Protein AF-A0A5R8UIB0-F1 (afdb_monomer)

Structure (mmCIF, N/CA/C/O backbone):
data_AF-A0A5R8UIB0-F1
#
_entry.id   AF-A0A5R8UIB0-F1
#
loop_
_atom_site.group_PDB
_atom_site.id
_atom_site.type_symbol
_atom_site.label_atom_id
_atom_site.label_alt_id
_atom_site.label_comp_id
_atom_site.label_asym_id
_atom_site.label_entity_id
_atom_site.label_seq_id
_atom_site.pdbx_PDB_ins_code
_atom_site.Cartn_x
_atom_site.Cartn_y
_atom_site.Cartn_z
_atom_site.occupancy
_atom_site.B_iso_or_equiv
_atom_site.auth_seq_id
_atom_site.auth_comp_id
_atom_site.auth_asym_id
_atom_site.auth_atom_id
_atom_site.pdbx_PDB_model_num
ATOM 1 N N . ARG A 1 1 ? -17.100 -10.026 19.799 1.00 39.53 1 ARG A N 1
ATOM 2 C CA . ARG A 1 1 ? -16.360 -10.975 18.914 1.00 39.53 1 ARG A CA 1
ATOM 3 C C . ARG A 1 1 ? -14.879 -10.598 18.977 1.00 39.53 1 ARG A C 1
ATOM 5 O O . ARG A 1 1 ? -14.611 -9.408 18.915 1.00 39.53 1 ARG A O 1
ATOM 12 N N . GLU A 1 2 ? -13.941 -11.542 19.150 1.00 44.03 2 GLU A N 1
ATOM 13 C CA . GLU A 1 2 ? -12.497 -11.235 19.036 1.00 44.03 2 GLU A CA 1
ATOM 14 C C . GLU A 1 2 ? -12.239 -10.589 17.665 1.00 44.03 2 GLU A C 1
ATOM 16 O O . GLU A 1 2 ? -12.715 -11.098 16.647 1.00 44.03 2 GLU A O 1
ATOM 21 N N . GLY A 1 3 ? -11.572 -9.433 17.646 1.00 47.44 3 GLY A N 1
ATOM 22 C CA . GLY A 1 3 ? -11.251 -8.718 16.411 1.00 47.44 3 GLY A CA 1
ATOM 23 C C . GLY A 1 3 ? -10.388 -9.557 15.466 1.00 47.44 3 GLY A C 1
ATOM 24 O O . GLY A 1 3 ? -9.862 -10.609 15.840 1.00 47.44 3 GLY A O 1
ATOM 25 N N . MET A 1 4 ? -10.234 -9.117 14.214 1.00 54.75 4 MET A N 1
ATOM 26 C CA . MET A 1 4 ? -9.302 -9.792 13.310 1.00 54.75 4 MET A CA 1
ATOM 27 C C . MET A 1 4 ? -7.887 -9.693 13.884 1.00 54.75 4 MET A C 1
ATOM 29 O O . MET A 1 4 ? -7.293 -8.616 13.927 1.00 54.75 4 MET A O 1
ATOM 33 N N . LYS A 1 5 ? -7.336 -10.836 14.295 1.00 61.78 5 LYS A N 1
ATOM 34 C CA . LYS A 1 5 ? -5.913 -10.956 14.616 1.00 61.78 5 LYS A CA 1
ATOM 35 C C . LYS A 1 5 ? -5.121 -10.528 13.385 1.00 61.78 5 LYS A C 1
ATOM 37 O O . LYS A 1 5 ? -5.501 -10.893 12.273 1.00 61.78 5 LYS A O 1
ATOM 42 N N . GLY A 1 6 ? -4.023 -9.790 13.555 1.00 59.84 6 GLY A N 1
ATOM 43 C CA . GLY A 1 6 ? -3.231 -9.274 12.425 1.00 59.84 6 GLY A CA 1
ATOM 44 C C . GLY A 1 6 ? -2.807 -10.356 11.416 1.00 59.84 6 GLY A C 1
ATOM 45 O O . GLY A 1 6 ? -2.711 -10.089 10.224 1.00 59.84 6 GLY A O 1
ATOM 46 N N . TRP A 1 7 ? -2.657 -11.611 11.857 1.00 61.91 7 TRP A N 1
ATOM 47 C CA . TRP A 1 7 ? -2.380 -12.758 10.982 1.00 61.91 7 TRP A CA 1
ATOM 48 C C . TRP A 1 7 ? -3.527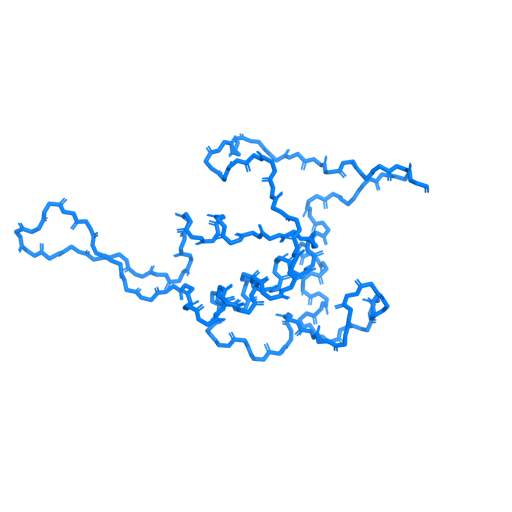 -13.124 10.019 1.00 61.91 7 TRP A C 1
ATOM 50 O O . TRP A 1 7 ? -3.285 -13.620 8.916 1.00 61.91 7 TRP A O 1
ATOM 60 N N . ASN A 1 8 ? -4.776 -12.827 10.383 1.00 79.75 8 ASN A N 1
ATOM 61 C CA . ASN A 1 8 ? -5.937 -13.062 9.524 1.00 79.75 8 ASN A CA 1
ATOM 62 C C . ASN A 1 8 ? -5.903 -12.170 8.275 1.00 79.75 8 ASN A C 1
ATOM 64 O O . ASN A 1 8 ? -6.465 -12.555 7.251 1.00 79.75 8 ASN A O 1
ATOM 68 N N . LEU A 1 9 ? -5.215 -11.020 8.332 1.00 85.00 9 LEU A N 1
ATOM 69 C CA . LEU A 1 9 ? -5.046 -10.128 7.185 1.00 85.00 9 LEU A CA 1
ATOM 70 C C . LEU A 1 9 ? -4.304 -10.841 6.052 1.00 85.00 9 LEU A C 1
ATOM 72 O O . LEU A 1 9 ? -4.821 -10.946 4.943 1.00 85.00 9 LEU A O 1
ATOM 76 N N . PHE A 1 10 ? -3.129 -11.404 6.346 1.00 87.88 10 PHE A N 1
ATOM 77 C CA . PHE A 1 10 ? -2.321 -12.101 5.346 1.00 87.88 10 PHE A CA 1
ATOM 78 C C . PHE A 1 10 ? -3.045 -13.321 4.781 1.00 87.88 10 PHE A C 1
ATOM 80 O O . PHE A 1 10 ? -3.016 -13.552 3.572 1.00 87.88 10 PHE A O 1
ATOM 87 N N . GLN A 1 11 ? -3.735 -14.087 5.630 1.00 88.88 11 GLN A N 1
ATOM 88 C CA . GLN A 1 11 ? -4.545 -15.215 5.170 1.00 88.88 11 GLN A CA 1
ATOM 89 C C . GLN A 1 11 ? -5.662 -14.760 4.225 1.00 88.88 11 GLN A C 1
ATOM 91 O O . GLN A 1 11 ? -5.868 -15.377 3.177 1.00 88.88 11 GLN A O 1
ATOM 96 N N . LEU A 1 12 ? -6.358 -13.672 4.561 1.00 87.19 12 LEU A N 1
ATOM 97 C CA . LEU A 1 12 ? -7.432 -13.126 3.740 1.00 87.19 12 LEU A CA 1
ATOM 98 C C . LEU A 1 12 ? -6.906 -12.580 2.406 1.00 87.19 12 LEU A C 1
ATOM 100 O O . LEU A 1 12 ? -7.470 -12.924 1.370 1.00 87.19 12 LEU A O 1
ATOM 104 N N . MET A 1 13 ? -5.789 -11.846 2.400 1.00 91.44 13 MET A N 1
ATOM 105 C CA . MET A 1 13 ? -5.118 -11.393 1.171 1.00 91.44 13 MET A CA 1
ATOM 106 C C . MET A 1 13 ? -4.797 -12.565 0.236 1.00 91.44 13 MET A C 1
ATOM 108 O O . MET A 1 13 ? -5.141 -12.532 -0.942 1.00 91.44 13 MET A O 1
ATOM 112 N N . HIS A 1 14 ? -4.221 -13.650 0.763 1.00 91.75 14 HIS A N 1
ATOM 113 C CA . HIS A 1 14 ? -3.905 -14.836 -0.037 1.00 91.75 14 HIS A CA 1
ATOM 114 C C . HIS A 1 14 ? -5.153 -15.550 -0.569 1.00 91.75 14 HIS A C 1
ATOM 116 O O . HIS A 1 14 ? -5.148 -16.044 -1.695 1.00 91.75 14 HIS A O 1
ATOM 122 N N . ARG A 1 15 ? -6.230 -15.636 0.224 1.00 89.38 15 ARG A N 1
ATOM 123 C CA . ARG A 1 15 ? -7.510 -16.188 -0.253 1.00 89.38 15 ARG A CA 1
ATOM 124 C C . ARG A 1 15 ? -8.073 -15.348 -1.395 1.00 89.38 15 ARG A C 1
ATOM 126 O O . ARG A 1 15 ? -8.451 -15.901 -2.422 1.00 89.38 15 ARG A O 1
ATOM 133 N N . LYS A 1 16 ? -8.058 -14.023 -1.244 1.00 89.19 16 LYS A N 1
ATOM 134 C CA . LYS A 1 16 ? -8.515 -13.078 -2.265 1.00 89.19 16 LYS A CA 1
ATOM 135 C C . LYS A 1 16 ? -7.689 -13.142 -3.542 1.00 89.19 16 LYS A C 1
ATOM 137 O O . LYS A 1 16 ? -8.276 -13.169 -4.619 1.00 89.19 16 LYS A O 1
ATOM 142 N N . ALA A 1 17 ? -6.368 -13.261 -3.431 1.00 91.44 17 ALA A N 1
ATOM 143 C CA . ALA A 1 17 ? -5.476 -13.429 -4.577 1.00 91.44 17 ALA A CA 1
ATOM 144 C C . ALA A 1 17 ? -5.738 -14.726 -5.364 1.00 91.44 17 ALA A C 1
ATOM 146 O O . ALA A 1 17 ? -5.554 -14.760 -6.574 1.00 91.44 17 ALA A O 1
ATOM 147 N N . ARG A 1 18 ? -6.227 -15.787 -4.702 1.00 90.12 18 ARG A N 1
ATOM 148 C CA . ARG A 1 18 ? -6.646 -17.042 -5.357 1.00 90.12 18 ARG A CA 1
ATOM 149 C C . ARG A 1 18 ? -8.047 -16.993 -5.985 1.00 90.12 18 ARG A C 1
ATOM 151 O O . ARG A 1 18 ? -8.492 -18.011 -6.505 1.00 90.12 18 ARG A O 1
ATOM 158 N N . GLY A 1 19 ? -8.740 -15.853 -5.935 1.00 82.50 19 GLY A N 1
ATOM 159 C CA . GLY A 1 19 ? -10.075 -15.695 -6.522 1.00 82.50 19 GLY A CA 1
ATOM 160 C C . GLY A 1 19 ? -11.227 -16.167 -5.629 1.00 82.50 19 GLY A C 1
ATOM 161 O O . GLY A 1 19 ? -12.278 -16.532 -6.141 1.00 82.50 19 GLY A O 1
ATOM 162 N N . ASP A 1 20 ? -11.044 -16.186 -4.304 1.00 78.38 20 ASP A N 1
ATOM 163 C CA . ASP A 1 20 ? -12.110 -16.560 -3.365 1.00 78.38 20 ASP A CA 1
ATOM 164 C C . ASP A 1 20 ? -13.221 -15.482 -3.288 1.00 78.38 20 ASP A C 1
ATOM 166 O O . ASP A 1 20 ? -12.957 -14.288 -3.090 1.00 78.38 20 ASP A O 1
ATOM 170 N N . ASP A 1 21 ? -14.481 -15.919 -3.379 1.00 69.00 21 ASP A N 1
ATOM 171 C CA . ASP A 1 21 ? -15.694 -15.088 -3.449 1.00 69.00 21 ASP A CA 1
ATOM 172 C C . ASP A 1 21 ? -16.131 -14.484 -2.098 1.00 69.00 21 ASP A C 1
ATOM 174 O O . ASP A 1 21 ? -17.085 -13.705 -2.017 1.00 69.00 21 ASP A O 1
ATOM 178 N N . VAL A 1 22 ? -15.436 -14.813 -1.009 1.00 60.16 22 VAL A N 1
ATOM 179 C CA . VAL A 1 22 ? -15.788 -14.401 0.361 1.00 60.16 22 VAL A CA 1
ATOM 180 C C . VAL A 1 22 ? -15.899 -12.885 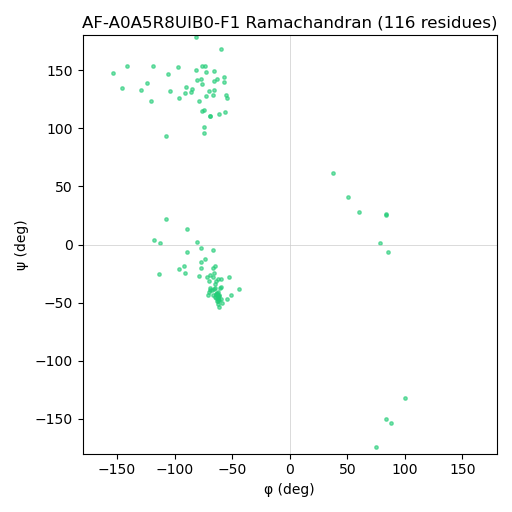0.501 1.00 60.16 22 VAL A C 1
ATOM 182 O O . VAL A 1 22 ? -14.901 -12.178 0.456 1.00 60.16 22 VAL A O 1
ATOM 185 N N . GLY A 1 23 ? -17.094 -12.359 0.766 1.00 57.25 23 GLY A N 1
ATOM 186 C CA . GLY A 1 23 ? -17.274 -10.950 1.132 1.00 57.25 23 GLY A CA 1
ATOM 187 C C . GLY A 1 23 ? -17.363 -9.965 -0.037 1.00 57.25 23 GLY A C 1
ATOM 188 O O . GLY A 1 23 ? -17.064 -8.794 0.174 1.00 57.25 23 GLY A O 1
ATOM 189 N N . LYS A 1 24 ? -17.808 -10.386 -1.234 1.00 59.25 24 LYS A N 1
ATOM 190 C CA . LYS A 1 24 ? -18.166 -9.462 -2.341 1.00 59.25 24 LYS A CA 1
ATOM 191 C C . LYS A 1 24 ? -18.989 -8.250 -1.866 1.00 59.25 24 LYS A C 1
ATOM 193 O O . LYS A 1 24 ? -18.736 -7.128 -2.276 1.00 59.25 24 LYS A O 1
ATOM 198 N N . THR A 1 25 ? -19.906 -8.457 -0.918 1.00 63.72 25 THR A N 1
ATOM 199 C CA . THR A 1 25 ? -20.748 -7.392 -0.345 1.00 63.72 25 THR A CA 1
ATOM 200 C C . THR A 1 25 ? -19.997 -6.381 0.526 1.00 63.72 25 THR A C 1
ATOM 202 O O . THR A 1 25 ? -20.447 -5.248 0.639 1.00 63.72 25 THR A O 1
ATOM 205 N N . LYS A 1 26 ? -18.872 -6.764 1.145 1.00 66.38 26 LYS A N 1
ATOM 206 C CA . LYS A 1 26 ? -18.063 -5.880 2.005 1.00 66.38 26 LYS A CA 1
ATOM 207 C C . LYS A 1 26 ? -16.966 -5.136 1.251 1.00 66.38 26 LYS A C 1
ATOM 209 O O . LYS A 1 26 ? -16.501 -4.115 1.734 1.00 66.38 26 LYS A O 1
ATOM 214 N N . PHE A 1 27 ? -16.523 -5.677 0.122 1.00 73.44 27 PHE A N 1
ATOM 215 C CA . PHE A 1 27 ? -15.295 -5.244 -0.536 1.00 73.44 27 PHE A CA 1
ATOM 216 C C . PHE A 1 27 ? -15.516 -4.669 -1.950 1.00 73.44 27 PHE A C 1
ATOM 218 O O . PHE A 1 27 ? -14.552 -4.300 -2.617 1.00 73.44 27 PHE A O 1
ATOM 225 N N . GLY A 1 28 ? -16.769 -4.549 -2.397 1.00 74.12 28 GLY A N 1
ATOM 226 C CA . GLY A 1 28 ? -17.105 -4.065 -3.736 1.00 74.12 28 GLY A CA 1
ATOM 227 C C . GLY A 1 28 ? -16.847 -5.102 -4.833 1.00 74.12 28 GLY A C 1
ATOM 228 O O . GLY A 1 28 ? -16.528 -6.261 -4.563 1.00 74.12 28 GLY A O 1
ATOM 229 N N . GLU A 1 29 ? -17.024 -4.684 -6.087 1.00 76.75 29 GLU A N 1
ATOM 230 C CA . GLU A 1 29 ? -16.963 -5.583 -7.250 1.00 7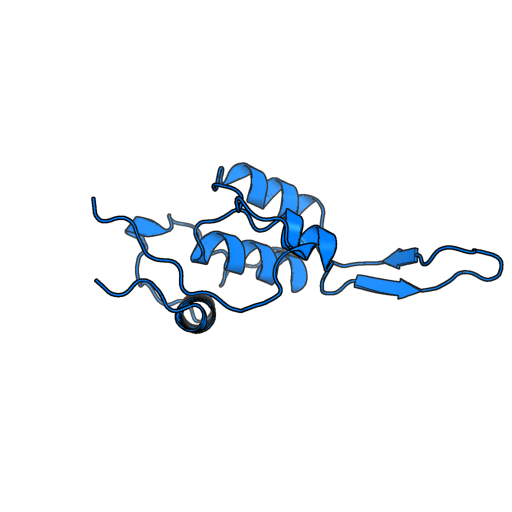6.75 29 GLU A CA 1
ATOM 231 C C . GLU A 1 29 ? -15.533 -5.924 -7.687 1.00 76.75 29 GLU A C 1
ATOM 233 O O . GLU A 1 29 ? -15.296 -7.000 -8.235 1.00 76.75 29 GLU A O 1
ATOM 238 N N . ARG A 1 30 ? -14.577 -5.029 -7.418 1.00 86.44 30 ARG A N 1
ATOM 239 C CA . ARG A 1 30 ? -13.185 -5.152 -7.862 1.00 86.44 30 ARG A CA 1
ATOM 240 C C . ARG A 1 30 ? -12.326 -5.897 -6.839 1.00 86.44 30 ARG A C 1
ATOM 242 O O . ARG A 1 30 ? -12.380 -5.594 -5.648 1.00 86.44 30 ARG A O 1
ATOM 249 N N . ASN A 1 31 ? -11.490 -6.832 -7.293 1.00 89.25 31 ASN A N 1
ATOM 250 C CA . ASN A 1 31 ? -10.581 -7.594 -6.433 1.00 89.25 31 ASN A CA 1
ATOM 251 C C . ASN A 1 31 ? -9.124 -7.147 -6.615 1.00 89.25 31 ASN A C 1
ATOM 253 O O . ASN A 1 31 ? -8.373 -7.700 -7.421 1.00 89.25 31 ASN A O 1
ATOM 257 N N . TYR A 1 32 ? -8.692 -6.211 -5.770 1.00 92.12 32 TYR A N 1
ATOM 258 C CA . TYR A 1 32 ? -7.329 -5.668 -5.776 1.00 92.12 32 TYR A CA 1
ATOM 259 C C . TYR A 1 32 ? -6.227 -6.671 -5.388 1.00 92.12 32 TYR A C 1
ATOM 261 O O . TYR A 1 32 ? -5.048 -6.340 -5.452 1.00 92.12 32 TYR A O 1
ATOM 269 N N . CYS A 1 33 ? -6.570 -7.898 -4.994 1.00 92.12 33 CYS A N 1
ATOM 270 C CA . CYS A 1 33 ? -5.587 -8.949 -4.730 1.00 92.12 33 CYS A CA 1
ATOM 271 C C . CYS A 1 33 ? -5.367 -9.901 -5.911 1.00 92.12 33 CYS A C 1
ATO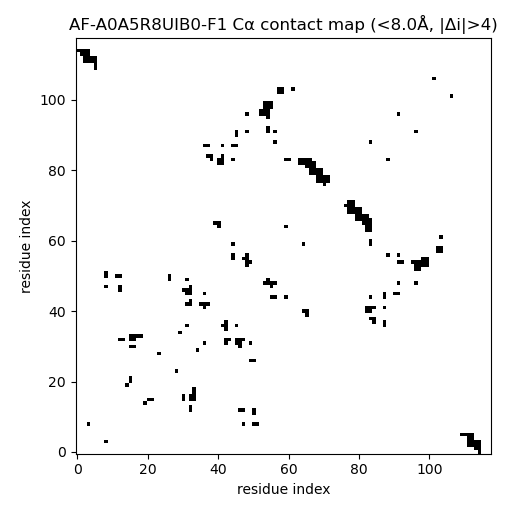M 273 O O . CYS A 1 33 ? -4.348 -10.586 -5.934 1.00 92.12 33 CYS A O 1
ATOM 275 N N . ALA A 1 34 ? -6.320 -9.993 -6.843 1.00 87.38 34 ALA A N 1
ATOM 276 C CA . ALA A 1 34 ? -6.266 -10.931 -7.969 1.00 87.38 34 ALA A CA 1
ATOM 277 C C . ALA A 1 34 ? -6.120 -10.232 -9.326 1.00 87.38 34 ALA A C 1
ATOM 279 O O . ALA A 1 34 ? -5.617 -10.825 -10.277 1.00 87.38 34 ALA A O 1
ATOM 280 N N . GLU A 1 35 ? -6.568 -8.983 -9.432 1.00 81.81 35 GLU A N 1
ATOM 281 C CA . GLU A 1 35 ? -6.443 -8.207 -10.659 1.00 81.81 35 GLU A CA 1
ATOM 282 C C . GLU A 1 35 ? -5.020 -7.683 -10.866 1.00 81.81 35 GLU A C 1
ATOM 284 O O . GLU A 1 35 ? -4.272 -7.448 -9.915 1.00 81.81 35 GLU A O 1
ATOM 289 N N . SER A 1 36 ? -4.654 -7.459 -12.130 1.00 79.69 36 SER A N 1
ATOM 290 C CA . SER A 1 36 ? -3.408 -6.771 -12.458 1.00 79.69 36 SER A CA 1
ATOM 291 C C . SER A 1 36 ? -3.526 -5.302 -12.056 1.00 79.69 36 SER A C 1
ATOM 293 O O . SER A 1 36 ? -4.283 -4.541 -12.657 1.00 79.69 36 SER A O 1
ATOM 295 N N . ASN A 1 37 ? -2.780 -4.910 -11.025 1.00 84.25 37 ASN A N 1
ATOM 296 C CA . ASN A 1 37 ? -2.777 -3.548 -10.491 1.00 84.25 37 ASN A CA 1
ATOM 297 C C . ASN A 1 37 ? -1.489 -2.782 -10.820 1.00 84.25 37 ASN A C 1
ATOM 299 O O . ASN A 1 37 ? -1.150 -1.831 -10.127 1.00 84.25 37 ASN A O 1
ATOM 303 N N . GLY A 1 38 ? -0.765 -3.202 -11.859 1.00 89.25 38 GLY A N 1
ATOM 304 C CA . GLY A 1 38 ? 0.576 -2.708 -12.159 1.00 89.25 38 GLY A CA 1
ATOM 305 C C . GLY A 1 38 ? 1.642 -3.686 -11.678 1.00 89.25 38 GLY A C 1
ATOM 306 O O . GLY A 1 38 ? 1.563 -4.882 -11.968 1.00 89.25 38 GLY A O 1
ATOM 307 N N . ASN A 1 39 ? 2.657 -3.183 -10.977 1.00 93.12 39 ASN A N 1
ATOM 308 C CA . ASN A 1 39 ? 3.758 -4.017 -10.499 1.00 93.12 39 ASN A CA 1
ATOM 309 C C . ASN A 1 39 ? 3.403 -4.769 -9.192 1.00 93.12 39 ASN A C 1
ATOM 311 O O . ASN A 1 39 ? 2.303 -4.655 -8.638 1.00 93.12 39 ASN A O 1
ATOM 315 N N . ALA A 1 40 ? 4.334 -5.589 -8.694 1.00 93.06 40 ALA A N 1
ATOM 316 C CA . ALA A 1 40 ? 4.117 -6.371 -7.475 1.00 93.06 40 ALA A CA 1
ATOM 317 C C . ALA A 1 40 ? 3.943 -5.496 -6.217 1.00 93.06 40 ALA A C 1
ATOM 319 O O . ALA A 1 40 ? 3.164 -5.854 -5.334 1.00 93.06 40 ALA A O 1
ATOM 320 N N . ALA A 1 41 ? 4.628 -4.350 -6.138 1.00 94.56 41 ALA A N 1
ATOM 321 C CA . ALA A 1 41 ? 4.501 -3.405 -5.030 1.00 94.56 41 ALA A CA 1
ATOM 322 C C . ALA A 1 41 ? 3.139 -2.693 -5.052 1.00 94.56 41 ALA A C 1
ATOM 324 O O . ALA A 1 41 ? 2.493 -2.583 -4.010 1.00 94.56 41 ALA A O 1
ATOM 325 N N . ASP A 1 42 ? 2.667 -2.307 -6.239 1.00 95.81 42 ASP A N 1
ATOM 326 C CA . ASP A 1 42 ? 1.338 -1.728 -6.458 1.00 95.81 42 ASP A CA 1
ATOM 327 C C . ASP A 1 42 ? 0.245 -2.689 -5.997 1.00 95.81 42 ASP A C 1
ATOM 329 O O . ASP A 1 42 ? -0.630 -2.334 -5.205 1.00 95.81 42 ASP A O 1
ATOM 333 N N . THR A 1 43 ? 0.341 -3.943 -6.450 1.00 95.00 43 THR A N 1
ATOM 334 C CA . THR A 1 43 ? -0.599 -5.008 -6.086 1.00 95.00 43 THR A CA 1
ATOM 335 C C . THR A 1 43 ? -0.583 -5.258 -4.584 1.00 95.00 43 THR A C 1
ATOM 337 O O . THR A 1 43 ? -1.642 -5.379 -3.971 1.00 95.00 43 THR A O 1
ATOM 340 N N . LEU A 1 44 ? 0.601 -5.295 -3.965 1.00 95.19 44 LEU A N 1
ATOM 341 C CA . LEU A 1 44 ? 0.726 -5.493 -2.526 1.00 95.19 44 LEU A CA 1
ATOM 342 C C . LEU A 1 44 ? 0.064 -4.356 -1.738 1.00 95.19 44 LEU A C 1
ATOM 344 O O . LEU A 1 44 ? -0.702 -4.638 -0.816 1.00 95.19 44 LEU A O 1
ATOM 348 N N . MET A 1 45 ? 0.317 -3.097 -2.109 1.00 96.38 45 MET A N 1
ATOM 349 C CA . MET A 1 45 ? -0.283 -1.936 -1.449 1.00 96.38 45 MET A CA 1
ATOM 350 C C . MET A 1 45 ? -1.804 -1.933 -1.594 1.00 96.38 45 MET A C 1
ATOM 352 O O . MET A 1 45 ? -2.521 -1.799 -0.601 1.00 96.38 45 MET A O 1
ATOM 356 N N . LEU A 1 46 ? -2.303 -2.086 -2.821 1.00 95.31 46 LEU A N 1
ATOM 357 C CA . LEU A 1 46 ? -3.734 -2.023 -3.103 1.00 95.31 46 LEU A CA 1
ATOM 358 C C . LEU A 1 46 ? -4.484 -3.178 -2.437 1.00 95.31 46 LEU A C 1
ATOM 360 O O . LEU A 1 46 ? -5.483 -2.938 -1.763 1.00 95.31 46 LEU A O 1
ATOM 364 N N . CYS A 1 47 ? -3.971 -4.407 -2.533 1.00 94.56 47 CYS A N 1
ATOM 365 C CA . CYS A 1 47 ? -4.549 -5.565 -1.853 1.00 94.56 47 CYS A CA 1
ATOM 366 C C . CYS A 1 47 ? -4.544 -5.396 -0.328 1.00 94.56 47 CYS A C 1
ATOM 368 O O . CYS A 1 47 ? -5.568 -5.626 0.312 1.00 94.56 47 CYS A O 1
ATOM 370 N N . ALA A 1 48 ? -3.422 -4.979 0.269 1.00 94.06 48 ALA A N 1
ATOM 371 C CA . ALA A 1 48 ? -3.322 -4.826 1.719 1.00 94.06 48 ALA A CA 1
ATOM 372 C C . ALA A 1 48 ? -4.295 -3.762 2.241 1.00 94.06 48 ALA A C 1
ATOM 374 O O . ALA A 1 48 ? -5.056 -4.041 3.169 1.00 94.06 48 ALA A O 1
ATOM 375 N N . SER A 1 49 ? -4.322 -2.584 1.614 1.00 93.62 49 SER A N 1
ATOM 376 C CA . SER A 1 49 ? -5.223 -1.494 1.997 1.00 93.62 49 SER A CA 1
ATOM 377 C C . SER A 1 49 ? -6.692 -1.879 1.829 1.00 93.62 49 SER A C 1
ATOM 379 O O . SER A 1 49 ? -7.511 -1.660 2.722 1.00 93.62 49 SER A O 1
ATOM 381 N N . TRP A 1 50 ? -7.025 -2.523 0.708 1.00 92.19 50 TRP A N 1
ATOM 382 C CA . TRP A 1 50 ? -8.379 -2.983 0.421 1.00 92.19 50 TRP A CA 1
ATOM 383 C C . TRP A 1 50 ? -8.846 -4.052 1.411 1.00 92.19 50 TRP A C 1
ATOM 385 O O . TRP A 1 50 ? -9.938 -3.940 1.961 1.00 92.19 50 TRP A O 1
ATOM 395 N N . VAL A 1 51 ? -8.031 -5.063 1.718 1.00 89.94 51 VAL A N 1
ATOM 396 C CA . VAL A 1 51 ? -8.424 -6.105 2.680 1.00 89.94 51 VAL A CA 1
ATOM 397 C C . VAL A 1 51 ? -8.491 -5.556 4.110 1.00 89.94 51 VAL A C 1
ATOM 399 O O . VAL A 1 51 ? -9.396 -5.923 4.861 1.00 89.94 51 VAL A O 1
ATOM 402 N N . ALA A 1 52 ? -7.575 -4.661 4.486 1.00 89.38 52 ALA A N 1
ATOM 403 C CA . ALA A 1 52 ? -7.581 -4.001 5.791 1.00 89.38 52 ALA A CA 1
ATOM 404 C C . ALA A 1 52 ? -8.682 -2.936 5.930 1.00 89.38 52 ALA A C 1
ATOM 406 O O . ALA A 1 52 ? -8.919 -2.466 7.042 1.00 89.38 52 ALA A O 1
ATOM 407 N N . GLN A 1 53 ? -9.332 -2.544 4.824 1.00 88.31 53 GLN A N 1
ATOM 408 C CA . GLN A 1 53 ? -10.269 -1.414 4.765 1.00 88.31 53 GLN A CA 1
ATOM 409 C C . GLN A 1 53 ? -9.659 -0.140 5.371 1.00 88.31 53 GLN A C 1
ATOM 411 O O . GLN A 1 53 ? -10.295 0.585 6.128 1.00 88.31 53 GLN A O 1
ATOM 416 N N . THR A 1 54 ? -8.381 0.088 5.081 1.00 90.81 54 THR A N 1
ATOM 417 C CA . THR A 1 54 ? -7.568 1.163 5.652 1.00 90.81 54 THR A CA 1
ATOM 418 C C . THR A 1 54 ? -6.592 1.643 4.586 1.00 90.81 54 THR A C 1
ATOM 420 O O . THR A 1 54 ? -5.963 0.827 3.920 1.00 90.81 54 THR A O 1
ATOM 423 N N . ASP A 1 55 ? -6.437 2.951 4.422 1.00 94.38 55 ASP A N 1
ATOM 424 C CA . ASP A 1 55 ? -5.453 3.533 3.514 1.00 94.38 55 ASP A CA 1
ATOM 425 C C . ASP A 1 55 ? -4.039 3.402 4.107 1.00 94.38 55 ASP A C 1
ATOM 427 O O . ASP A 1 55 ? -3.630 4.168 4.981 1.00 94.38 55 ASP A O 1
ATOM 431 N N . LEU A 1 56 ? -3.278 2.418 3.619 1.00 94.88 56 LEU A N 1
ATOM 432 C CA . LEU A 1 56 ? -1.895 2.168 4.031 1.00 94.88 56 LEU A CA 1
ATOM 433 C C . LEU A 1 56 ? -0.864 2.937 3.185 1.00 94.88 56 LEU A C 1
ATOM 435 O O . LEU A 1 56 ? 0.326 2.635 3.273 1.00 94.88 56 LEU A O 1
ATOM 439 N N . SER A 1 57 ? -1.271 3.926 2.380 1.00 95.62 57 SER A N 1
ATOM 440 C CA . SER A 1 57 ? -0.371 4.681 1.491 1.00 95.62 57 SER A CA 1
ATOM 441 C C . SER A 1 57 ? 0.860 5.229 2.210 1.00 95.62 57 SER A C 1
ATOM 443 O O . SER A 1 57 ? 1.967 5.071 1.709 1.00 95.62 57 SER A O 1
ATOM 445 N N . GLU A 1 58 ? 0.712 5.800 3.409 1.00 93.75 58 GLU A N 1
ATOM 446 C CA . GLU A 1 58 ? 1.849 6.332 4.178 1.00 93.75 58 GLU A CA 1
ATOM 447 C C . GLU A 1 58 ? 2.831 5.231 4.605 1.00 93.75 58 GLU A C 1
ATOM 449 O O . GLU A 1 58 ? 4.045 5.428 4.563 1.00 93.75 58 GLU A O 1
ATOM 454 N N . PHE A 1 59 ? 2.325 4.044 4.963 1.00 92.88 59 PHE A N 1
ATOM 455 C CA . PHE A 1 59 ? 3.170 2.889 5.274 1.00 92.88 59 PHE A CA 1
ATOM 456 C C . PHE A 1 59 ? 3.983 2.476 4.043 1.00 92.88 59 PHE A C 1
ATOM 458 O O . PHE A 1 59 ? 5.204 2.337 4.116 1.00 92.88 59 PHE A O 1
ATOM 465 N N . PHE A 1 60 ? 3.325 2.337 2.893 1.00 94.12 60 PHE A N 1
ATOM 466 C CA . PHE A 1 60 ? 3.982 1.933 1.651 1.00 94.12 60 PHE A CA 1
ATOM 467 C C . PHE A 1 60 ? 4.908 3.009 1.087 1.00 94.12 60 PHE A C 1
ATOM 469 O O . PHE A 1 60 ? 5.955 2.674 0.546 1.00 94.12 60 PHE A O 1
ATOM 476 N N . LYS A 1 61 ? 4.603 4.289 1.300 1.00 92.25 61 LYS A N 1
ATOM 477 C CA . LYS A 1 61 ? 5.487 5.403 0.954 1.00 92.25 61 LYS A CA 1
ATOM 478 C C . LYS A 1 61 ? 6.740 5.418 1.821 1.00 92.25 61 LYS A C 1
ATOM 480 O O . LYS A 1 61 ? 7.828 5.690 1.323 1.00 92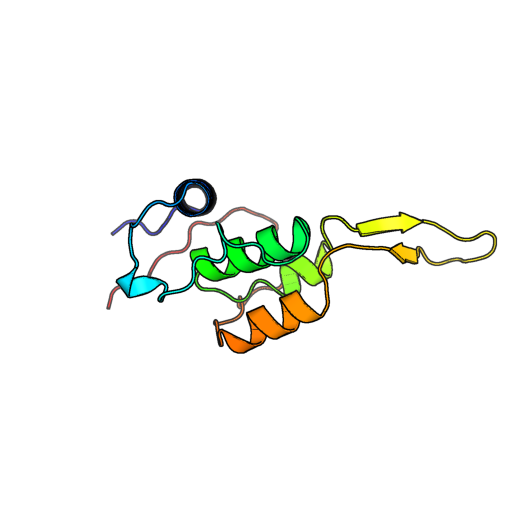.25 61 LYS A O 1
ATOM 485 N N . LYS A 1 62 ? 6.599 5.104 3.113 1.00 90.88 62 LYS A N 1
ATOM 486 C CA . LYS A 1 62 ? 7.718 5.084 4.057 1.00 90.88 62 LYS A CA 1
ATOM 487 C C . LYS A 1 62 ? 8.676 3.923 3.810 1.00 90.88 62 LYS A C 1
ATOM 489 O O . LYS A 1 62 ? 9.886 4.121 3.873 1.00 90.88 62 LYS A O 1
ATOM 494 N N . TRP A 1 63 ? 8.141 2.731 3.563 1.00 90.44 63 TRP A N 1
ATOM 495 C CA . TRP A 1 63 ? 8.940 1.516 3.378 1.00 90.44 63 TRP A CA 1
ATOM 496 C C . TRP A 1 63 ? 9.310 1.241 1.916 1.00 90.44 63 TRP A C 1
ATOM 498 O O . TRP A 1 63 ? 10.235 0.473 1.671 1.00 90.44 63 TRP A O 1
ATOM 508 N N . ASN A 1 64 ? 8.600 1.862 0.971 1.00 89.56 64 ASN A N 1
ATOM 509 C CA . ASN A 1 64 ? 8.782 1.799 -0.481 1.00 89.56 64 ASN A CA 1
ATOM 510 C C . ASN A 1 64 ? 9.196 0.409 -1.010 1.00 89.56 64 ASN A C 1
ATOM 512 O O . ASN A 1 64 ? 10.291 0.245 -1.559 1.00 89.56 64 ASN A O 1
ATOM 516 N N . PRO A 1 65 ? 8.359 -0.626 -0.810 1.00 90.94 65 PRO A N 1
ATOM 517 C CA . PRO A 1 65 ? 8.719 -1.984 -1.193 1.00 90.94 65 PRO A CA 1
ATOM 518 C C . PRO A 1 65 ? 8.918 -2.087 -2.704 1.00 90.94 65 PRO A C 1
ATOM 520 O O . PRO A 1 65 ? 8.178 -1.489 -3.478 1.00 90.94 65 PRO A O 1
ATOM 523 N N . GLY A 1 66 ? 9.900 -2.882 -3.125 1.00 86.94 66 GLY A N 1
ATOM 524 C CA . GLY A 1 66 ? 10.222 -3.063 -4.542 1.00 86.94 66 GLY A CA 1
ATOM 525 C C . GLY A 1 66 ? 11.038 -1.925 -5.160 1.00 86.94 66 GLY A C 1
ATOM 526 O O . GLY A 1 66 ? 11.344 -1.999 -6.348 1.00 86.94 66 GLY A O 1
ATOM 527 N N . ALA A 1 67 ? 11.406 -0.898 -4.387 1.00 91.12 67 ALA A N 1
ATOM 528 C CA . ALA A 1 67 ? 12.391 0.083 -4.816 1.00 91.12 67 ALA A CA 1
ATOM 529 C C . ALA A 1 67 ? 13.817 -0.448 -4.625 1.00 91.12 67 ALA A C 1
ATOM 531 O O . ALA A 1 67 ? 14.133 -1.092 -3.623 1.00 91.12 67 ALA A O 1
ATOM 532 N N . ASN A 1 68 ? 14.689 -0.132 -5.577 1.00 87.75 68 ASN A N 1
ATOM 533 C CA . ASN A 1 68 ? 16.121 -0.361 -5.478 1.00 87.75 68 ASN A CA 1
ATOM 534 C C . ASN A 1 68 ? 16.796 0.923 -5.005 1.00 87.75 68 ASN A C 1
ATOM 536 O O . ASN A 1 68 ? 16.624 1.980 -5.614 1.00 87.75 68 ASN A O 1
ATOM 540 N N . ALA A 1 69 ? 17.568 0.825 -3.925 1.00 87.56 69 ALA A N 1
ATOM 541 C CA . ALA A 1 69 ? 18.406 1.918 -3.456 1.00 87.56 69 ALA A CA 1
ATOM 542 C C . ALA A 1 69 ? 19.748 1.897 -4.198 1.00 87.56 69 ALA A C 1
ATOM 544 O O . ALA A 1 69 ? 20.387 0.850 -4.308 1.00 87.56 69 ALA A O 1
ATOM 545 N N . TYR A 1 70 ? 20.191 3.054 -4.676 1.00 86.31 70 TYR A N 1
ATOM 546 C CA . TYR A 1 70 ? 21.507 3.233 -5.281 1.00 86.31 70 TYR A CA 1
ATOM 547 C C . TYR A 1 70 ? 22.095 4.584 -4.878 1.00 86.31 70 TYR A C 1
ATOM 549 O O . TYR A 1 70 ? 21.378 5.531 -4.568 1.00 86.31 70 TYR A O 1
ATOM 557 N N . GLN A 1 71 ? 23.421 4.684 -4.871 1.00 88.56 71 GLN A N 1
ATOM 558 C CA . GLN A 1 71 ? 24.124 5.919 -4.540 1.00 88.56 71 GLN A CA 1
ATOM 559 C C . GLN A 1 71 ? 24.996 6.334 -5.719 1.00 88.56 71 GLN A C 1
ATOM 561 O O . GLN A 1 71 ? 25.834 5.563 -6.188 1.00 88.56 71 GLN A O 1
ATOM 566 N N . LEU A 1 72 ? 24.787 7.555 -6.209 1.00 87.81 72 LEU A N 1
ATOM 567 C CA . LEU A 1 72 ? 25.608 8.119 -7.275 1.00 87.81 72 LEU A CA 1
ATOM 568 C C . LEU A 1 72 ? 26.962 8.582 -6.710 1.00 87.81 72 LEU A C 1
ATOM 570 O O . LEU A 1 72 ? 26.999 9.137 -5.607 1.00 87.81 72 LEU A O 1
ATOM 574 N N . PRO A 1 73 ? 28.079 8.409 -7.442 1.00 89.56 73 PRO A N 1
ATOM 575 C CA . PRO A 1 73 ? 29.371 8.941 -7.020 1.00 89.56 73 PRO A CA 1
ATOM 576 C C . PRO A 1 73 ? 29.294 10.451 -6.758 1.00 89.56 73 PRO A C 1
ATOM 578 O O . PRO A 1 73 ? 28.861 11.213 -7.619 1.00 89.56 73 PRO A O 1
ATOM 581 N N . GLY A 1 74 ? 29.710 10.885 -5.567 1.00 87.69 74 GLY A N 1
ATOM 582 C CA . GLY A 1 74 ? 29.677 12.295 -5.159 1.00 87.69 74 GLY A CA 1
ATOM 583 C C . GLY A 1 74 ? 28.346 12.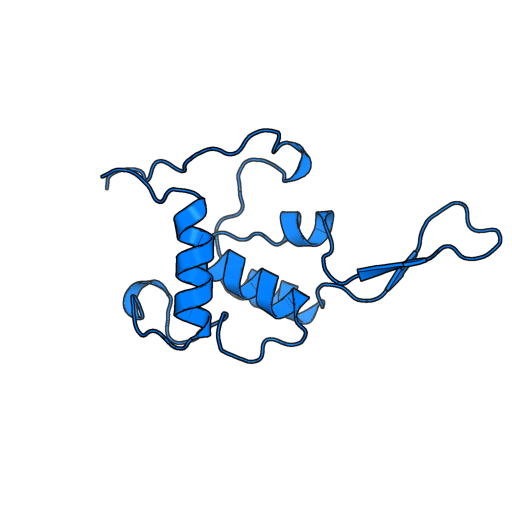780 -4.573 1.00 87.69 74 GLY A C 1
ATOM 584 O O . GLY A 1 74 ? 28.302 13.895 -4.058 1.00 87.69 74 GLY A O 1
ATOM 585 N N . ALA A 1 75 ? 27.286 11.965 -4.584 1.00 86.00 75 ALA A N 1
ATOM 586 C CA . ALA A 1 75 ? 26.042 12.279 -3.887 1.00 86.00 75 ALA A CA 1
ATOM 587 C C . ALA A 1 75 ? 26.106 11.827 -2.419 1.00 86.00 75 ALA A C 1
ATOM 589 O O . ALA A 1 75 ? 26.466 10.686 -2.114 1.00 86.00 75 ALA A O 1
ATOM 590 N N . SER A 1 76 ? 25.727 12.719 -1.501 1.00 83.75 76 SER A N 1
ATOM 591 C CA . SER A 1 76 ? 25.582 12.404 -0.073 1.00 83.75 76 SER A CA 1
ATOM 592 C C . SER A 1 76 ? 24.294 11.642 0.243 1.00 83.75 76 SER A C 1
ATOM 594 O O . SER A 1 76 ? 24.205 11.006 1.289 1.00 83.75 76 SER A O 1
ATOM 596 N N . GLU A 1 77 ? 23.300 11.710 -0.643 1.00 86.31 77 GLU A N 1
ATOM 597 C CA . GLU A 1 77 ? 21.986 11.094 -0.461 1.00 86.31 77 GLU A CA 1
ATOM 598 C C . GLU A 1 77 ? 21.815 9.847 -1.337 1.00 86.31 77 GLU A C 1
ATOM 600 O O . GLU A 1 77 ? 22.336 9.767 -2.453 1.00 86.31 77 GLU A O 1
ATOM 605 N N . MET A 1 78 ? 21.062 8.867 -0.827 1.00 84.62 78 MET A N 1
ATOM 606 C CA . MET A 1 78 ? 20.655 7.696 -1.605 1.00 84.62 78 MET A CA 1
ATOM 607 C C . MET A 1 78 ? 19.530 8.066 -2.573 1.00 84.62 78 MET A C 1
ATOM 609 O O . MET A 1 78 ? 18.588 8.767 -2.214 1.00 84.62 78 MET A O 1
ATOM 613 N N . SER A 1 79 ? 19.616 7.549 -3.792 1.00 85.44 79 SER A N 1
ATOM 614 C CA . SER A 1 79 ? 18.551 7.583 -4.790 1.00 85.44 79 SER A CA 1
ATOM 615 C C . SER A 1 79 ? 17.767 6.272 -4.766 1.00 85.44 79 SER A C 1
ATOM 617 O O . SER A 1 79 ? 18.295 5.223 -4.391 1.00 85.44 79 SER A O 1
ATOM 619 N N . PHE A 1 80 ? 16.501 6.331 -5.168 1.00 85.19 80 PHE A N 1
ATOM 620 C CA . PHE A 1 80 ? 15.612 5.175 -5.205 1.00 85.19 80 PHE A CA 1
ATOM 621 C C . PHE A 1 80 ? 14.949 5.089 -6.574 1.00 85.19 80 PHE A C 1
ATOM 623 O O . PHE A 1 80 ? 14.434 6.087 -7.075 1.00 85.19 80 PHE A O 1
ATOM 630 N N . GLU A 1 81 ? 14.944 3.897 -7.162 1.00 86.94 81 GLU A N 1
ATOM 631 C CA . GLU A 1 81 ? 14.272 3.613 -8.431 1.00 86.94 81 GLU A CA 1
ATOM 632 C C . GLU A 1 81 ? 13.280 2.463 -8.259 1.00 86.94 81 GLU A C 1
ATOM 634 O O . GLU A 1 81 ? 13.570 1.463 -7.601 1.00 86.94 81 GLU A O 1
ATOM 639 N N . GLY A 1 82 ? 12.107 2.592 -8.877 1.00 89.31 82 GLY A N 1
ATOM 640 C CA . GLY A 1 82 ? 11.023 1.620 -8.766 1.00 89.31 82 GLY A CA 1
ATOM 641 C C . GLY A 1 82 ? 10.169 1.829 -7.516 1.00 89.31 82 GLY A C 1
ATOM 642 O O . GLY A 1 82 ? 10.003 2.950 -7.037 1.00 89.31 82 GLY A O 1
ATOM 643 N N . GLY A 1 83 ? 9.608 0.734 -7.004 1.00 93.31 83 GLY A N 1
ATOM 644 C CA . GLY A 1 83 ? 8.658 0.754 -5.897 1.00 93.31 83 GLY A CA 1
ATOM 645 C C . GLY A 1 83 ? 7.209 0.938 -6.339 1.00 93.31 83 GLY A C 1
ATOM 646 O O . GLY A 1 83 ? 6.827 0.550 -7.447 1.00 93.31 83 GLY A O 1
ATOM 647 N N . VAL A 1 84 ? 6.392 1.500 -5.450 1.00 95.38 84 VAL A N 1
ATOM 648 C CA . VAL A 1 84 ? 4.969 1.738 -5.726 1.00 95.38 84 VAL A CA 1
ATOM 649 C C . VAL A 1 84 ? 4.814 2.896 -6.712 1.00 95.38 84 VAL A C 1
ATOM 651 O O . VAL A 1 84 ? 5.344 3.988 -6.499 1.00 95.38 84 VAL A O 1
ATOM 654 N N . SER 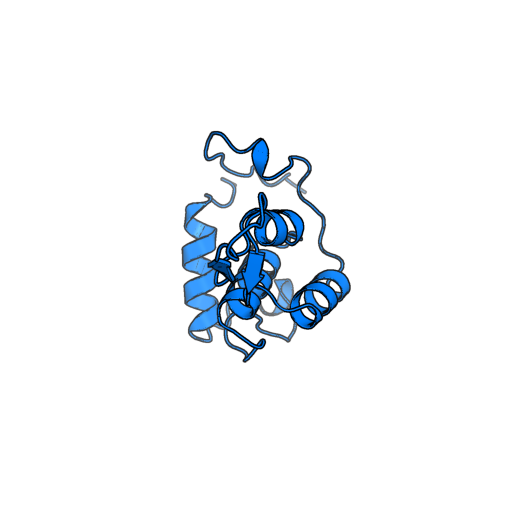A 1 85 ? 4.070 2.662 -7.786 1.00 95.00 85 SER A N 1
ATOM 655 C CA . SER A 1 85 ? 3.792 3.631 -8.836 1.00 95.00 85 SER A CA 1
ATOM 656 C C . SER A 1 85 ? 2.796 4.705 -8.392 1.00 95.00 85 SER A C 1
ATOM 658 O O . SER A 1 85 ? 1.931 4.499 -7.537 1.00 95.00 85 SER A O 1
ATOM 660 N N . GLN A 1 86 ? 2.882 5.877 -9.024 1.00 94.44 86 GLN A N 1
ATOM 661 C CA . GLN A 1 86 ? 1.978 6.994 -8.750 1.00 94.44 86 GLN A CA 1
ATOM 662 C C . GLN A 1 86 ? 0.506 6.643 -9.036 1.00 94.44 86 GLN A C 1
ATOM 664 O O . GLN A 1 86 ? -0.376 7.010 -8.261 1.00 94.44 86 GLN A O 1
ATOM 669 N N . SER A 1 87 ? 0.240 5.863 -10.088 1.00 95.56 87 SER A N 1
ATOM 670 C CA . SER A 1 87 ? -1.114 5.412 -10.431 1.00 95.56 87 SER A CA 1
ATOM 671 C C . SER A 1 87 ? -1.720 4.502 -9.359 1.00 95.56 87 SER A C 1
ATOM 673 O O . SER A 1 87 ? -2.932 4.537 -9.133 1.00 95.56 87 SER A O 1
ATOM 675 N N . ALA A 1 88 ? -0.905 3.712 -8.653 1.00 95.69 88 ALA A N 1
ATOM 676 C CA . ALA A 1 88 ? -1.376 2.904 -7.535 1.00 95.69 88 ALA A CA 1
ATOM 677 C C . ALA A 1 88 ? -1.783 3.775 -6.336 1.00 95.69 88 ALA A C 1
ATOM 679 O O . ALA A 1 88 ? -2.810 3.506 -5.711 1.00 95.69 88 ALA A O 1
ATOM 680 N N . TYR A 1 89 ? -1.041 4.851 -6.043 1.00 96.69 89 TYR A N 1
ATOM 681 C CA . TYR A 1 89 ? -1.428 5.816 -5.006 1.00 96.69 89 TYR A CA 1
ATOM 682 C C . TYR A 1 89 ? -2.725 6.550 -5.355 1.00 96.69 89 TYR A C 1
ATOM 684 O O . TYR A 1 89 ? -3.593 6.697 -4.498 1.00 96.69 89 TYR A O 1
ATOM 692 N N . GLU A 1 90 ? -2.889 6.965 -6.610 1.00 97.06 90 GLU A N 1
ATOM 693 C CA . GLU A 1 90 ? -4.122 7.599 -7.095 1.00 97.06 90 GLU A CA 1
ATOM 694 C C . GLU A 1 90 ? -5.316 6.642 -7.015 1.00 97.06 90 GLU A C 1
ATOM 696 O O . GLU A 1 90 ? -6.393 7.014 -6.543 1.00 97.06 90 GLU A O 1
ATOM 701 N N . THR A 1 91 ? -5.105 5.380 -7.398 1.00 95.56 91 THR A N 1
ATOM 702 C CA . THR A 1 91 ? -6.116 4.327 -7.270 1.00 95.56 91 THR A CA 1
ATOM 703 C C . THR A 1 91 ? -6.520 4.139 -5.810 1.00 95.56 91 THR A C 1
ATOM 705 O O . THR A 1 91 ? -7.711 4.116 -5.510 1.00 95.56 91 THR A O 1
ATOM 708 N N . LEU A 1 92 ? -5.560 4.052 -4.886 1.00 95.69 92 LEU A N 1
ATOM 709 C CA . LEU A 1 92 ? -5.849 3.898 -3.461 1.00 95.69 92 LEU A CA 1
ATOM 710 C C . LEU A 1 92 ? -6.590 5.116 -2.889 1.00 95.69 92 LEU A C 1
ATOM 712 O O . LEU A 1 92 ? -7.570 4.945 -2.168 1.00 95.69 92 LEU A O 1
ATOM 716 N N . ALA A 1 93 ? -6.184 6.333 -3.257 1.00 96.62 93 ALA A N 1
ATOM 717 C CA . ALA A 1 93 ? -6.860 7.556 -2.832 1.00 96.62 93 ALA A CA 1
ATOM 718 C C . ALA A 1 93 ? -8.332 7.591 -3.283 1.00 96.62 93 ALA A C 1
ATOM 720 O O . ALA A 1 93 ? -9.199 8.027 -2.525 1.00 96.62 93 ALA A O 1
ATOM 721 N N . SER A 1 94 ? -8.636 7.066 -4.477 1.00 94.94 94 SER A N 1
ATOM 722 C CA . SER A 1 94 ? -10.011 6.978 -4.991 1.00 94.94 94 SER A CA 1
ATOM 723 C C . SER A 1 94 ? -10.927 6.051 -4.180 1.00 94.94 94 SER A C 1
ATOM 725 O O . SER A 1 94 ? -12.147 6.185 -4.259 1.00 94.94 94 SER A O 1
ATOM 727 N N . LEU A 1 95 ? -10.364 5.145 -3.367 1.00 92.00 95 LEU A N 1
ATOM 728 C CA . LEU A 1 95 ? -11.136 4.243 -2.506 1.00 92.00 95 LEU A CA 1
ATOM 729 C C . LEU A 1 95 ? -11.689 4.927 -1.249 1.00 92.00 95 LEU A C 1
ATOM 731 O O . LEU A 1 95 ? -12.550 4.351 -0.589 1.00 92.00 95 LEU A O 1
ATOM 735 N N . GLY A 1 96 ? -11.195 6.120 -0.891 1.00 93.31 96 GLY A N 1
ATOM 736 C CA . GLY A 1 96 ? -11.703 6.884 0.254 1.00 93.31 96 GLY A CA 1
ATOM 737 C C . GLY A 1 96 ? -11.591 6.162 1.604 1.00 93.31 96 GLY A C 1
ATOM 738 O O . GLY A 1 96 ? -12.409 6.393 2.492 1.00 93.31 96 GLY A O 1
ATOM 739 N N . LEU A 1 97 ? -10.614 5.262 1.756 1.00 92.38 97 LEU A N 1
ATOM 740 C CA . LEU A 1 97 ? -10.428 4.474 2.976 1.00 92.38 97 LEU A CA 1
ATOM 741 C C . LEU A 1 97 ? -9.878 5.341 4.125 1.00 92.38 97 LEU A C 1
ATOM 743 O O . LEU A 1 97 ? -9.094 6.262 3.884 1.00 92.38 97 LEU A O 1
ATOM 747 N N . PRO A 1 98 ? -10.230 5.044 5.389 1.00 93.25 98 PRO A N 1
ATOM 748 C CA . PRO A 1 98 ? -9.681 5.764 6.532 1.00 93.25 98 PRO A CA 1
ATOM 749 C C . PRO A 1 98 ? -8.176 5.511 6.665 1.00 93.25 98 PRO A C 1
ATOM 751 O O . PRO A 1 98 ? -7.709 4.387 6.485 1.00 93.25 98 PRO A O 1
ATOM 754 N N . LYS A 1 99 ? -7.409 6.543 7.026 1.00 92.00 99 LYS A N 1
ATOM 755 C CA . LYS A 1 99 ? -5.979 6.405 7.336 1.00 92.00 99 LYS A CA 1
ATOM 756 C C . LYS A 1 99 ? -5.765 5.907 8.776 1.00 92.00 99 LYS A C 1
ATOM 758 O O . LYS A 1 99 ? -6.563 6.241 9.657 1.00 92.00 99 LYS A O 1
ATOM 763 N N . PRO A 1 100 ? -4.681 5.161 9.056 1.00 88.06 100 PRO A N 1
ATOM 764 C CA . PRO A 1 100 ? -4.278 4.836 10.421 1.00 88.06 100 PRO A CA 1
ATOM 765 C C . PRO A 1 100 ? -4.058 6.100 11.263 1.00 88.06 100 PRO A C 1
ATOM 767 O O . PRO A 1 100 ? -3.523 7.092 10.777 1.00 88.06 100 PRO A O 1
ATOM 770 N N . GLN A 1 101 ? -4.413 6.049 12.551 1.00 84.38 101 GLN A N 1
ATOM 771 C CA . GLN A 1 101 ? -4.151 7.155 13.488 1.00 84.38 101 GLN A CA 1
ATOM 772 C C . GLN A 1 101 ? -2.665 7.286 13.851 1.00 84.38 101 GLN A C 1
ATOM 774 O O . GLN A 1 101 ? -2.203 8.365 14.211 1.00 84.38 101 GLN A O 1
ATOM 779 N N . GLN A 1 102 ? -1.934 6.173 13.807 1.00 81.81 102 GLN A N 1
ATOM 780 C CA . GLN A 1 102 ? -0.519 6.101 14.151 1.00 81.81 102 GLN A CA 1
ATOM 781 C C . GLN A 1 102 ? 0.312 6.008 12.875 1.00 81.81 102 GLN A C 1
ATOM 783 O O . GLN A 1 102 ? 0.019 5.191 12.000 1.00 81.81 102 GLN A O 1
ATOM 788 N N . GLY A 1 103 ? 1.353 6.837 12.787 1.00 81.06 103 GLY A N 1
ATOM 789 C CA . GLY A 1 103 ? 2.303 6.793 11.682 1.00 81.06 103 GLY A CA 1
ATOM 790 C C . GLY A 1 103 ? 3.102 5.485 11.676 1.00 81.06 103 GLY A C 1
ATOM 791 O O . GLY A 1 103 ? 3.345 4.902 12.743 1.00 81.06 103 GLY A O 1
ATOM 792 N N . PRO A 1 104 ? 3.522 4.998 10.496 1.00 81.00 104 PRO A N 1
ATOM 793 C CA . PRO A 1 104 ? 4.193 3.706 10.351 1.00 81.00 104 PRO A CA 1
ATOM 794 C C . PRO A 1 104 ? 5.497 3.600 11.158 1.00 81.00 104 PRO A C 1
ATOM 796 O O . PRO A 1 104 ? 5.845 2.521 11.627 1.00 81.00 104 PRO A O 1
ATOM 799 N N . GLU A 1 105 ? 6.196 4.711 11.375 1.00 83.06 105 GLU A N 1
ATOM 800 C CA . GLU A 1 105 ? 7.413 4.805 12.187 1.00 83.06 105 GLU A CA 1
ATOM 801 C C . GLU A 1 105 ? 7.192 4.554 13.684 1.00 83.06 105 GLU A C 1
ATOM 803 O O . GLU A 1 105 ? 8.136 4.238 14.404 1.00 83.06 105 GLU A O 1
ATOM 808 N N . THR A 1 106 ? 5.953 4.682 14.161 1.00 81.19 106 THR A N 1
ATOM 809 C CA . THR A 1 106 ? 5.613 4.490 15.579 1.00 81.19 106 THR A CA 1
ATOM 810 C C . THR A 1 106 ? 5.260 3.039 15.915 1.00 81.19 106 THR A C 1
ATOM 812 O O . THR A 1 106 ? 5.116 2.689 17.088 1.00 81.19 106 THR A O 1
ATOM 815 N N . ILE A 1 107 ? 5.162 2.169 14.900 1.00 72.75 107 ILE A N 1
ATOM 816 C CA . ILE A 1 107 ? 4.845 0.750 15.063 1.00 72.75 107 ILE A CA 1
ATOM 817 C C . ILE A 1 107 ? 6.074 0.025 15.624 1.00 72.75 107 ILE A C 1
ATOM 819 O O . ILE A 1 107 ? 6.966 -0.396 14.893 1.00 72.75 107 ILE A O 1
ATOM 823 N N . ASN A 1 108 ? 6.109 -0.149 16.943 1.00 71.62 108 ASN A N 1
ATOM 824 C CA . ASN A 1 108 ? 7.173 -0.864 17.658 1.00 71.62 108 ASN A CA 1
ATOM 825 C C . ASN A 1 108 ? 6.707 -2.185 18.299 1.00 71.62 108 ASN A C 1
ATOM 827 O O . ASN A 1 108 ? 7.491 -2.871 18.954 1.00 71.62 108 ASN A O 1
ATOM 831 N N . LYS A 1 109 ? 5.431 -2.547 18.121 1.00 65.25 109 LYS A N 1
ATOM 832 C CA . LYS A 1 109 ? 4.835 -3.815 18.558 1.00 65.25 109 LYS A CA 1
ATOM 833 C C . LYS A 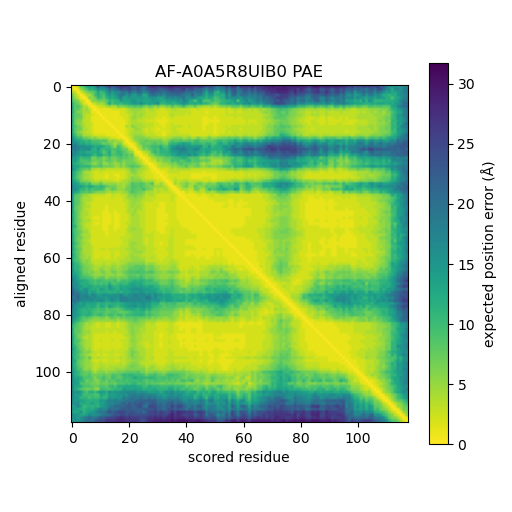1 109 ? 3.640 -4.177 17.677 1.00 65.25 109 LYS A C 1
ATOM 835 O O . LYS A 1 109 ? 2.913 -3.297 17.225 1.00 65.25 109 LYS A O 1
ATOM 840 N N . VAL A 1 110 ? 3.407 -5.472 17.472 1.00 63.25 110 VAL A N 1
ATOM 841 C CA . VAL A 1 110 ? 2.208 -5.973 16.783 1.00 63.25 110 VAL A CA 1
ATOM 842 C C . VAL A 1 110 ? 1.037 -5.952 17.767 1.00 63.25 110 VAL A C 1
ATOM 844 O O . VAL A 1 110 ? 1.129 -6.536 18.846 1.00 63.25 110 VAL A O 1
ATOM 847 N N . THR A 1 111 ? -0.056 -5.271 17.423 1.00 58.41 111 THR A N 1
ATOM 848 C CA . THR A 1 111 ? -1.288 -5.214 18.227 1.00 58.41 111 THR A CA 1
ATOM 849 C C . THR A 1 111 ? -2.471 -5.801 17.454 1.00 58.41 111 THR A C 1
ATOM 851 O O . THR A 1 111 ? -2.481 -5.823 16.224 1.00 58.41 111 THR A O 1
ATOM 854 N N . GLU A 1 112 ? -3.475 -6.314 18.167 1.00 56.00 112 GLU A N 1
ATOM 855 C CA . GLU A 1 112 ? -4.733 -6.779 17.570 1.00 56.00 112 GLU A CA 1
ATOM 856 C C . GLU A 1 112 ? -5.750 -5.629 17.532 1.00 56.00 112 GLU A C 1
ATOM 858 O O . GLU A 1 112 ? -5.983 -4.962 18.545 1.00 56.00 112 GLU A O 1
ATOM 863 N N . HIS A 1 113 ? -6.371 -5.388 16.372 1.00 54.28 113 HIS A N 1
ATOM 864 C CA . HIS A 1 113 ? -7.427 -4.386 16.248 1.00 54.28 113 HIS A CA 1
ATOM 865 C C . HIS A 1 113 ? -8.719 -4.918 16.881 1.00 54.28 113 HIS A C 1
ATOM 867 O O . HIS A 1 113 ? -9.301 -5.896 16.409 1.00 54.28 113 HIS A O 1
ATOM 873 N N . LYS A 1 114 ? -9.183 -4.271 17.955 1.00 53.75 114 LYS A N 1
ATOM 874 C CA . LYS A 1 114 ? -10.520 -4.514 18.508 1.00 53.75 114 LYS A CA 1
ATOM 875 C C . LYS A 1 114 ? -11.541 -3.819 17.609 1.00 53.75 114 LYS A C 1
ATOM 877 O O . LYS A 1 114 ? -11.524 -2.595 17.528 1.00 53.75 114 LYS A O 1
ATOM 882 N N . MET A 1 115 ? -12.403 -4.585 16.940 1.00 45.44 115 MET A N 1
ATOM 883 C CA . MET A 1 115 ? -13.552 -3.994 16.251 1.00 45.44 115 MET A CA 1
ATOM 884 C C . MET A 1 115 ? -14.489 -3.393 17.302 1.00 45.44 115 MET A C 1
ATOM 886 O O . MET A 1 115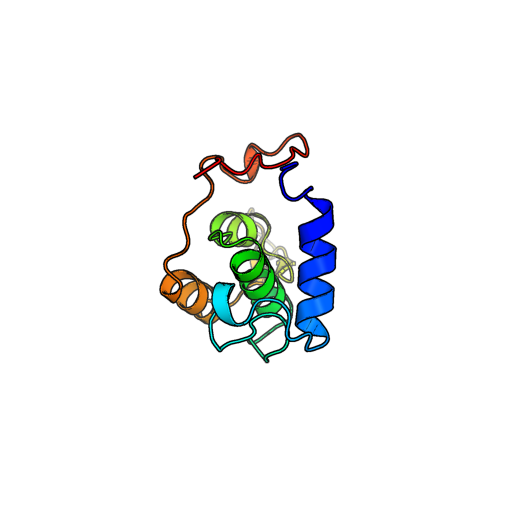 ? -14.764 -4.049 18.307 1.00 45.44 115 MET A O 1
ATOM 890 N N . SER A 1 116 ? -14.942 -2.159 17.091 1.00 44.47 116 SER A N 1
ATOM 891 C CA . SER A 1 116 ? -16.024 -1.572 17.880 1.00 44.47 116 SER A CA 1
ATOM 892 C C . SER A 1 116 ? -17.319 -2.324 17.580 1.00 44.47 116 SER A C 1
ATOM 894 O O . SER A 1 116 ? -17.646 -2.536 16.412 1.00 44.47 116 SER A O 1
ATOM 896 N N . ASP A 1 117 ? -18.010 -2.763 18.630 1.00 41.69 117 ASP A N 1
ATOM 897 C CA . ASP A 1 117 ? -19.345 -3.339 18.516 1.00 41.69 117 ASP A CA 1
ATOM 898 C C . ASP A 1 117 ? -20.318 -2.206 18.124 1.00 41.69 117 ASP A C 1
ATOM 900 O O . ASP A 1 117 ? -20.541 -1.288 18.915 1.00 41.69 117 ASP A O 1
ATOM 904 N N . GLU A 1 118 ? -20.835 -2.249 16.893 1.00 35.25 118 GLU A N 1
ATOM 905 C CA . GLU A 1 118 ? -22.108 -1.615 16.509 1.00 35.25 118 GLU A CA 1
ATOM 906 C C . GLU A 1 118 ? -23.231 -2.653 16.588 1.00 35.25 118 GLU A C 1
ATOM 908 O O . GLU A 1 118 ? -23.031 -3.783 16.072 1.00 35.25 118 GLU A O 1
#

Secondary structure (DSSP, 8-state):
-----HHHHHHHHHHHHTT--TTHHHH-S--TTTS--SSHHHHHHHHHHHHHTS--HHHHHHH-TTEEEE--TT-SS-EEEESS-HHHHHHHHHTTPPPPSS-GGG--S---------

Nearest PDB structures (foldseek):
  7yx8-assembly2_B  TM=3.729E-01  e=5.285E-02  Akkermansia muciniphila
  6jny-assembly1_A  TM=2.441E-01  e=3.436E+00  Enterobacteria phage SfI

Sequence (118 aa):
REGMKGWNLFQLMHRKARGDDVGKTKFGERNYCAESNGNAADTLMLCASWVAQTDLSEFFKKWNPGANAYQLPGASEMSFEGGVSQSAYETLASLGLPKPQQGPETINKVTEHKMSDE

Solvent-accessible surface area (backbone atoms only — not comparable to full-atom values): 7222 Å² total; per-residue (Å²): 126,89,38,68,48,66,68,53,53,61,55,50,45,54,43,37,39,73,67,53,74,82,54,50,89,80,60,51,93,68,54,49,46,55,50,90,52,74,55,73,36,18,24,49,52,45,20,50,19,61,74,66,62,27,43,47,61,67,45,48,65,74,66,34,50,74,39,47,80,48,68,54,92,91,52,94,59,77,44,77,48,79,29,59,48,70,68,40,53,54,56,51,60,73,65,71,47,55,63,69,93,66,60,65,89,72,66,82,69,95,71,67,54,73,66,80,90,127

Foldseek 3Di:
DFFPQPVVLVVVLVCLLVPHPPPCVPQPDDRLSNDCQDDPLLSVQSSSCSSVLENCVQVCVVVQPPWDWDDDVPDPDIDIDDGHDPSSVVVSVVSVGHYDPDGNVPCPDRDGDDDDDD

Radius of gyration: 16.1 Å; Cα contacts (8 Å, |Δi|>4): 145; chains: 1; bounding box: 52×29×32 Å

Mean predicted aligned error: 7.94 Å

pLDDT: mean 82.44, std 15.07, range [35.25, 97.06]